Protein AF-A7MG00-F1 (afdb_monomer_lite)

Radius of gyration: 17.55 Å; chains: 1; bounding box: 36×42×56 Å

Secondary structure (DSSP, 8-state):
------------------EE-SEEEESSHHHHHHHHHHHHTT-HHHHHHHHHTTSEEEE-SPEE-EEEEE-GGGEEEEEETTE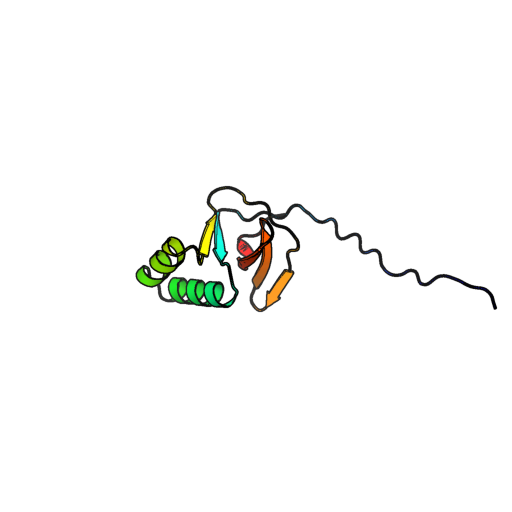EEEEEGGGEE-

Foldseek 3Di:
DDDDDDPPDPPVPPFPFKWFAQFKKFQDPVLQVQCVVCVVVVVVVSNVVCCVVRRMHGHHDIFTWGPWDQDPPQKIWTDHPNGIIITGNVRMDD

pLDDT: mean 86.34, std 18.15, range [40.47, 98.31]

Organism: Cronobacter sakazakii (strain ATCC BAA-894) (NCBI:txid290339)

Structure (mmCIF, N/CA/C/O backbone):
data_AF-A7MG00-F1
#
_entry.id   AF-A7MG00-F1
#
loop_
_atom_site.group_PDB
_atom_site.id
_atom_site.type_symbol
_atom_site.label_atom_id
_atom_site.label_alt_id
_atom_site.label_comp_id
_atom_site.label_asym_id
_atom_site.label_entity_id
_atom_site.label_seq_id
_atom_site.pdbx_PDB_ins_code
_atom_site.Cartn_x
_atom_site.Cartn_y
_atom_site.Cartn_z
_atom_site.occupancy
_atom_site.B_iso_or_equiv
_atom_site.auth_seq_id
_atom_site.auth_comp_id
_atom_site.auth_asym_id
_atom_site.auth_atom_id
_atom_site.pdbx_PDB_model_num
ATOM 1 N N . MET A 1 1 ? 20.389 -29.858 -43.587 1.00 49.22 1 MET A N 1
ATOM 2 C CA . MET A 1 1 ? 21.184 -29.025 -42.655 1.00 49.22 1 MET A CA 1
ATOM 3 C C . MET A 1 1 ? 21.450 -27.651 -43.261 1.00 49.22 1 MET A C 1
ATOM 5 O O . MET A 1 1 ? 22.230 -27.571 -44.198 1.00 49.22 1 MET A O 1
ATOM 9 N N . LYS A 1 2 ? 20.799 -26.609 -42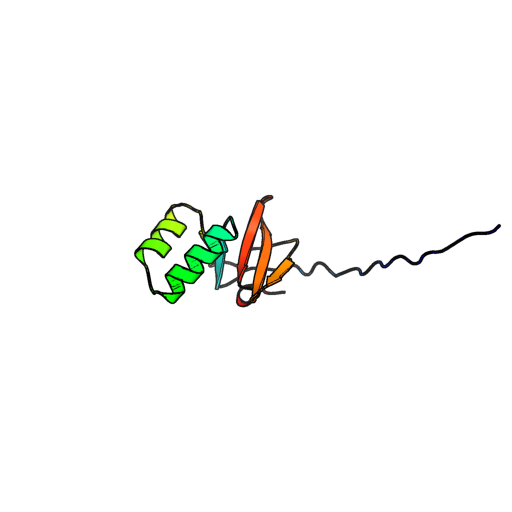.729 1.00 40.47 2 LYS A N 1
ATOM 10 C CA . LYS A 1 2 ? 21.172 -25.172 -42.686 1.00 40.47 2 LYS A CA 1
ATOM 11 C C . LYS A 1 2 ? 19.871 -24.430 -42.339 1.00 40.47 2 LYS A C 1
ATOM 13 O O . LYS A 1 2 ? 18.970 -24.393 -43.156 1.00 40.47 2 LYS A O 1
ATOM 18 N N . LYS A 1 3 ? 19.600 -24.234 -41.049 1.00 41.91 3 LYS A N 1
ATOM 19 C CA . LYS A 1 3 ? 20.065 -23.127 -40.192 1.00 41.91 3 LYS A CA 1
ATOM 20 C C . LYS A 1 3 ? 19.158 -21.899 -40.347 1.00 41.91 3 LYS A C 1
ATOM 22 O O . LYS A 1 3 ? 19.216 -21.256 -41.383 1.00 41.91 3 LYS A O 1
ATOM 27 N N . LEU A 1 4 ? 18.524 -21.557 -39.216 1.00 47.75 4 LEU A N 1
ATOM 28 C CA . LEU A 1 4 ? 18.214 -20.198 -38.745 1.00 47.75 4 LEU A CA 1
ATOM 29 C C . LEU A 1 4 ? 17.028 -19.485 -39.449 1.00 47.75 4 LEU A C 1
ATOM 31 O O . LEU A 1 4 ? 16.929 -19.520 -40.661 1.00 47.75 4 LEU A O 1
ATOM 35 N N . LEU A 1 5 ? 16.083 -18.817 -38.774 1.00 49.66 5 LEU A N 1
ATOM 36 C CA . LEU A 1 5 ? 16.063 -18.253 -37.421 1.00 49.66 5 LEU A CA 1
ATOM 37 C C . LEU A 1 5 ? 14.670 -18.367 -36.783 1.00 49.66 5 LEU A C 1
ATOM 39 O O . LEU A 1 5 ? 13.672 -17.989 -37.391 1.00 49.66 5 LEU A O 1
ATOM 43 N N . LEU A 1 6 ? 14.629 -18.786 -35.513 1.00 49.19 6 LEU A N 1
ATOM 44 C CA . LEU A 1 6 ? 13.558 -18.384 -34.608 1.00 49.19 6 LEU A CA 1
ATOM 45 C C . LEU A 1 6 ? 13.674 -16.866 -34.407 1.00 49.19 6 LEU A C 1
ATOM 47 O O . LEU A 1 6 ? 14.580 -16.401 -33.716 1.00 49.19 6 LEU A O 1
ATOM 51 N N . ALA A 1 7 ? 12.759 -16.099 -34.989 1.00 49.81 7 ALA A N 1
ATOM 52 C CA . ALA A 1 7 ? 12.524 -14.724 -34.575 1.00 49.81 7 ALA A CA 1
ATOM 53 C C . ALA A 1 7 ? 11.742 -14.755 -33.252 1.00 49.81 7 ALA A C 1
ATOM 55 O O . ALA A 1 7 ? 10.518 -14.638 -33.227 1.00 49.81 7 ALA A O 1
ATOM 56 N N . VAL A 1 8 ? 12.446 -14.990 -32.142 1.00 53.97 8 VAL A N 1
ATOM 57 C CA . VAL A 1 8 ? 11.881 -14.782 -30.806 1.00 53.97 8 VAL A CA 1
ATOM 58 C C . VAL A 1 8 ? 11.774 -13.277 -30.586 1.00 53.97 8 VAL A C 1
ATOM 60 O O . VAL A 1 8 ? 12.772 -12.594 -30.379 1.00 53.97 8 VAL A O 1
ATOM 63 N N . LEU A 1 9 ? 10.543 -12.784 -30.723 1.00 51.94 9 LEU A N 1
ATOM 64 C CA . LEU A 1 9 ? 9.885 -11.816 -29.844 1.00 51.94 9 LEU A CA 1
ATOM 65 C C . LEU A 1 9 ? 10.832 -10.970 -28.977 1.00 51.94 9 LEU A C 1
ATOM 67 O O . LEU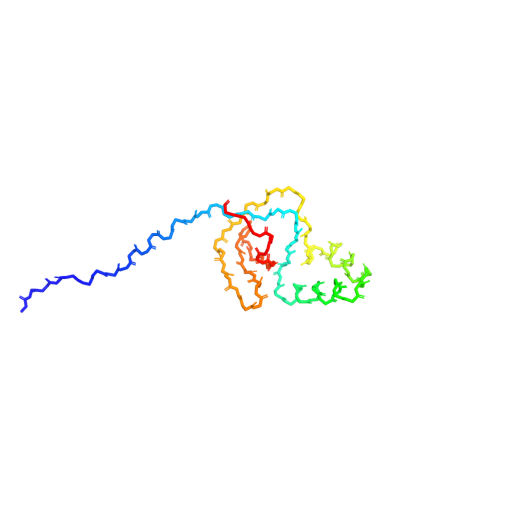 A 1 9 ? 10.984 -11.218 -27.785 1.00 51.94 9 LEU A O 1
ATOM 71 N N . PHE A 1 10 ? 11.369 -9.895 -29.545 1.00 46.44 10 PHE A N 1
ATOM 72 C CA . PHE A 1 10 ? 11.624 -8.699 -28.751 1.00 46.44 10 PHE A CA 1
ATOM 73 C C . PHE A 1 10 ? 10.394 -7.808 -28.882 1.00 46.44 10 PHE A C 1
ATOM 75 O O . PHE A 1 10 ? 10.366 -6.862 -29.666 1.00 46.44 10 PHE A O 1
ATOM 82 N N . MET A 1 11 ? 9.356 -8.121 -28.099 1.00 45.72 11 MET A N 1
ATOM 83 C CA . MET A 1 11 ? 8.489 -7.055 -27.612 1.00 45.72 11 MET A CA 1
ATOM 84 C C . MET A 1 11 ? 9.385 -6.182 -26.738 1.00 45.72 11 MET A C 1
ATOM 86 O O . MET A 1 11 ? 9.550 -6.425 -25.546 1.00 45.72 11 MET A O 1
ATOM 90 N N . ALA A 1 12 ? 10.031 -5.200 -27.361 1.00 44.19 12 ALA A N 1
ATOM 91 C CA . ALA A 1 12 ? 10.522 -4.031 -26.668 1.00 44.19 12 ALA A CA 1
ATOM 92 C C . ALA A 1 12 ? 9.282 -3.313 -26.124 1.00 44.19 12 ALA A C 1
ATOM 94 O O . ALA A 1 12 ? 8.775 -2.372 -26.728 1.00 44.19 12 ALA A O 1
ATOM 95 N N . GLY A 1 13 ? 8.739 -3.820 -25.015 1.00 40.78 13 GLY A N 1
ATOM 96 C CA . GLY A 1 13 ? 7.886 -3.023 -24.160 1.00 40.78 13 GLY A CA 1
ATOM 97 C C . GLY A 1 13 ? 8.763 -1.869 -23.725 1.00 40.78 13 GLY A C 1
ATOM 98 O O . GLY A 1 13 ? 9.702 -2.062 -22.954 1.00 40.78 13 GLY A O 1
ATOM 99 N N . SER A 1 14 ? 8.540 -0.695 -24.308 1.00 44.97 14 SER A N 1
ATOM 100 C CA . SER A 1 14 ? 9.079 0.543 -23.778 1.00 44.97 14 SER A CA 1
ATOM 101 C C . SER A 1 14 ? 8.737 0.537 -22.297 1.00 44.97 14 SER A C 1
ATOM 103 O O . SER A 1 14 ? 7.557 0.602 -21.955 1.00 44.97 14 SER A O 1
ATOM 105 N N . SER A 1 15 ? 9.739 0.372 -21.434 1.00 50.22 15 SER A N 1
ATOM 106 C CA . SER A 1 15 ? 9.568 0.526 -19.995 1.00 50.22 15 SER A CA 1
ATOM 107 C C . SER A 1 15 ? 9.272 2.004 -19.773 1.00 50.22 15 SER A C 1
ATOM 109 O O . SER A 1 15 ? 10.181 2.791 -19.515 1.00 50.22 15 SER A O 1
ATOM 111 N N . GLN A 1 16 ? 8.020 2.402 -20.003 1.00 56.72 16 GLN A N 1
ATOM 112 C CA . GLN A 1 16 ? 7.531 3.726 -19.664 1.00 56.72 16 GLN A CA 1
ATOM 113 C C . GLN A 1 16 ? 7.784 3.918 -18.176 1.00 56.72 16 GLN A C 1
ATOM 115 O O . GLN A 1 16 ? 7.697 2.976 -17.379 1.00 56.72 16 GLN A O 1
ATOM 120 N N . ALA A 1 17 ? 8.258 5.111 -17.838 1.00 66.31 17 ALA A N 1
ATOM 121 C CA . ALA A 1 17 ? 8.649 5.434 -16.485 1.00 66.31 17 ALA A CA 1
ATOM 122 C C . ALA A 1 17 ? 7.377 5.585 -15.654 1.00 66.31 17 ALA A C 1
ATOM 124 O O . ALA A 1 17 ? 6.871 6.686 -15.491 1.00 66.31 17 ALA A O 1
ATOM 125 N N . ALA A 1 18 ? 6.873 4.472 -15.133 1.00 88.69 18 ALA A N 1
ATOM 126 C CA . ALA A 1 18 ? 5.667 4.493 -14.339 1.00 88.69 18 ALA A CA 1
ATOM 127 C C . ALA A 1 18 ? 5.910 5.230 -13.015 1.00 88.69 18 ALA A C 1
ATOM 129 O O . ALA A 1 18 ? 6.970 5.117 -12.382 1.00 88.69 18 ALA A O 1
ATOM 130 N N . THR A 1 19 ? 4.908 5.984 -12.583 1.00 94.00 19 THR A N 1
ATOM 131 C CA . THR A 1 19 ? 4.915 6.687 -11.301 1.00 94.00 19 THR A CA 1
ATOM 132 C C . THR A 1 19 ? 3.667 6.371 -10.493 1.00 94.00 19 THR A C 1
ATOM 134 O O . THR A 1 19 ? 2.616 6.063 -11.048 1.00 94.00 19 THR A O 1
ATOM 137 N N . ILE A 1 20 ? 3.781 6.456 -9.168 1.00 93.75 20 ILE A N 1
ATOM 138 C CA . ILE A 1 20 ? 2.631 6.543 -8.263 1.00 93.75 20 ILE A CA 1
ATOM 139 C C . ILE A 1 20 ? 2.455 8.004 -7.874 1.00 93.75 20 ILE A C 1
ATOM 141 O O . ILE A 1 20 ? 3.422 8.647 -7.473 1.00 93.75 20 ILE A O 1
ATOM 145 N N . SER A 1 21 ? 1.232 8.518 -7.973 1.00 87.94 21 SER A N 1
ATOM 146 C CA 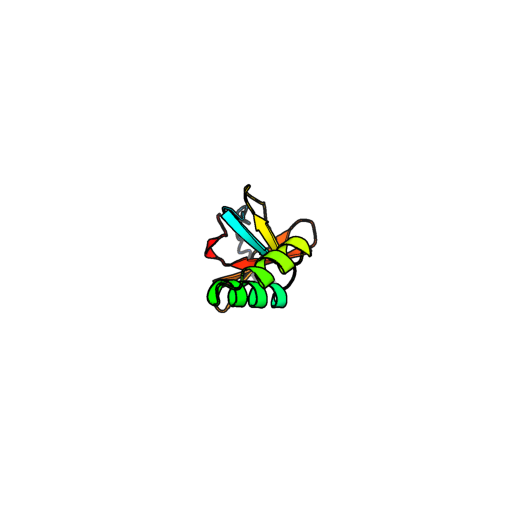. SER A 1 21 ? 0.876 9.876 -7.549 1.00 87.94 21 SER A CA 1
ATOM 147 C C . SER A 1 21 ? -0.479 9.866 -6.846 1.00 87.94 21 SER A C 1
ATOM 149 O O . SER A 1 21 ? -1.397 9.180 -7.299 1.00 87.94 21 SER A O 1
ATOM 151 N N . ASN A 1 22 ? -0.605 10.646 -5.764 1.00 88.88 22 ASN A N 1
ATOM 152 C CA . ASN A 1 22 ? -1.846 10.820 -5.001 1.00 88.88 22 ASN A CA 1
ATOM 153 C C . ASN A 1 22 ? -2.477 9.481 -4.585 1.00 88.88 22 ASN A C 1
ATOM 155 O O . ASN A 1 22 ? -3.657 9.221 -4.831 1.00 88.88 22 ASN A O 1
ATOM 159 N N . GLY A 1 23 ? -1.662 8.605 -3.997 1.00 93.56 23 GLY A N 1
ATOM 160 C CA . GLY A 1 23 ? -2.052 7.233 -3.691 1.00 93.56 23 GLY A CA 1
ATOM 161 C C . GLY A 1 23 ? -1.324 6.667 -2.482 1.00 93.56 23 GLY A C 1
ATOM 162 O O . GLY A 1 23 ? -0.852 7.394 -1.611 1.00 93.56 23 GLY A O 1
ATOM 163 N N . PHE A 1 24 ? -1.228 5.345 -2.427 1.00 96.44 24 PHE A N 1
ATOM 164 C CA . PHE A 1 24 ? -0.443 4.646 -1.418 1.00 96.44 24 PHE A CA 1
ATOM 165 C C . PHE A 1 24 ? 0.145 3.368 -2.003 1.00 96.44 24 PHE A C 1
ATOM 167 O O . PHE A 1 24 ? -0.326 2.872 -3.027 1.00 96.44 24 PHE A O 1
ATOM 174 N N . TYR A 1 25 ? 1.131 2.797 -1.331 1.00 97.19 25 TYR A N 1
ATOM 175 C CA . TYR A 1 25 ? 1.553 1.425 -1.575 1.00 97.19 25 TYR A CA 1
ATOM 176 C C . TYR A 1 25 ? 1.796 0.686 -0.268 1.00 97.19 25 TYR A C 1
ATOM 178 O O . TYR A 1 25 ? 1.907 1.309 0.783 1.00 97.19 25 TYR A O 1
ATOM 186 N N . CYS A 1 26 ? 1.869 -0.637 -0.335 1.00 98.12 26 CYS A N 1
ATOM 187 C CA . CYS A 1 26 ? 2.180 -1.500 0.795 1.00 98.12 26 CYS A CA 1
ATOM 188 C C . CYS A 1 26 ? 3.332 -2.447 0.452 1.00 98.12 26 CYS A C 1
ATOM 190 O O . CYS A 1 26 ? 3.530 -2.795 -0.711 1.00 98.12 26 CYS A O 1
ATOM 192 N N . ASP A 1 27 ? 4.066 -2.878 1.472 1.00 97.19 27 ASP A N 1
ATOM 193 C CA . ASP A 1 27 ? 5.227 -3.782 1.363 1.00 97.19 27 ASP A CA 1
ATOM 194 C C . ASP A 1 27 ? 4.860 -5.231 0.980 1.00 97.19 27 ASP A C 1
ATOM 196 O O . ASP A 1 27 ? 5.707 -6.054 0.637 1.00 97.19 27 ASP A O 1
ATOM 200 N N . SER A 1 28 ? 3.575 -5.573 1.057 1.00 97.50 28 SER A N 1
ATOM 201 C CA . SER A 1 28 ? 3.065 -6.913 0.813 1.00 97.50 28 SER A CA 1
ATOM 202 C C . SER A 1 28 ? 1.621 -6.868 0.338 1.00 97.50 28 SER A C 1
ATOM 204 O O . SER A 1 28 ? 0.827 -6.010 0.738 1.00 97.50 28 SER A O 1
ATOM 206 N N . TYR A 1 29 ? 1.244 -7.862 -0.464 1.00 96.50 29 TYR A N 1
ATOM 207 C CA . TYR A 1 29 ? -0.134 -8.022 -0.921 1.00 96.50 29 TYR A CA 1
ATOM 208 C C . TYR A 1 29 ? -1.119 -8.179 0.250 1.00 96.50 29 TYR A C 1
ATOM 210 O O . TYR A 1 29 ? -2.212 -7.620 0.238 1.00 96.50 29 TYR A O 1
ATOM 218 N N . GLY A 1 30 ? -0.716 -8.878 1.317 1.00 97.81 30 GLY A N 1
ATOM 219 C CA . GLY A 1 30 ? -1.535 -9.016 2.523 1.00 97.81 30 GLY A CA 1
ATOM 220 C C . GLY A 1 30 ? -1.804 -7.678 3.219 1.00 97.81 30 GLY A C 1
ATOM 221 O O . GLY A 1 30 ? -2.921 -7.445 3.685 1.00 97.81 30 GLY A O 1
ATOM 222 N N . ASN A 1 31 ? -0.815 -6.782 3.263 1.00 98.31 31 ASN A N 1
ATOM 223 C CA . ASN A 1 31 ? -1.008 -5.436 3.796 1.00 98.31 31 ASN A CA 1
ATOM 224 C C . ASN A 1 31 ? -1.842 -4.568 2.846 1.00 98.31 31 ASN A C 1
ATOM 226 O O . ASN A 1 31 ? -2.720 -3.857 3.321 1.00 98.31 31 ASN A O 1
ATOM 230 N N . LEU A 1 32 ? -1.702 -4.706 1.524 1.00 97.94 32 LEU A N 1
ATOM 231 C CA . LEU A 1 32 ? -2.628 -4.065 0.583 1.00 97.94 32 LEU A CA 1
ATOM 232 C C . LEU A 1 32 ? -4.085 -4.469 0.869 1.00 97.94 32 LEU A C 1
ATOM 234 O O . LEU A 1 32 ? -4.934 -3.601 1.054 1.00 97.94 32 LEU A O 1
ATOM 238 N N . MET A 1 33 ? -4.373 -5.767 1.000 1.00 97.44 33 MET A N 1
ATOM 239 C CA . MET A 1 33 ? -5.737 -6.246 1.265 1.00 97.44 33 MET A CA 1
ATOM 240 C C . MET A 1 33 ? -6.298 -5.746 2.600 1.00 97.44 33 MET A C 1
ATOM 242 O O . MET A 1 33 ? -7.468 -5.370 2.678 1.00 97.44 33 MET A O 1
ATOM 246 N N . LYS A 1 34 ? -5.469 -5.686 3.649 1.00 98.12 34 LYS A N 1
ATOM 247 C CA . LYS A 1 34 ? -5.866 -5.105 4.941 1.00 98.12 34 LYS A CA 1
ATOM 248 C C . LYS A 1 34 ? -6.177 -3.613 4.826 1.00 98.12 34 LYS A C 1
ATOM 250 O O . LYS A 1 34 ? -7.179 -3.174 5.383 1.00 98.12 34 LYS A O 1
ATOM 255 N N . MET A 1 35 ? -5.360 -2.854 4.092 1.00 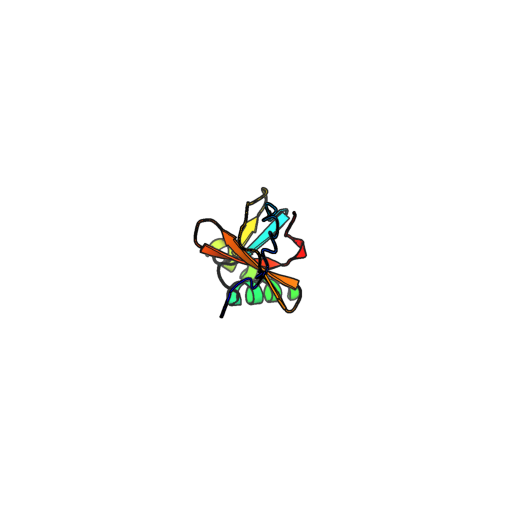97.81 35 MET A N 1
ATOM 256 C CA . MET A 1 35 ? -5.579 -1.423 3.874 1.00 97.81 35 MET A CA 1
ATOM 257 C C . MET A 1 35 ? -6.874 -1.184 3.091 1.00 97.81 35 MET A C 1
ATOM 259 O O . MET A 1 35 ? -7.694 -0.373 3.506 1.00 97.81 35 MET A O 1
ATOM 263 N N . ILE A 1 36 ? -7.113 -1.941 2.016 1.00 96.62 36 ILE A N 1
ATOM 264 C CA . ILE A 1 36 ? -8.358 -1.863 1.237 1.00 96.62 36 ILE A CA 1
ATOM 265 C C . ILE A 1 36 ? -9.575 -2.206 2.099 1.00 96.62 36 ILE A C 1
ATOM 267 O O . ILE A 1 36 ? -10.568 -1.479 2.065 1.00 96.62 36 ILE A O 1
ATOM 271 N N . SER A 1 37 ? -9.493 -3.262 2.915 1.00 97.56 37 SER A N 1
ATOM 272 C CA . SER A 1 37 ? -10.558 -3.604 3.859 1.00 97.56 37 SER A CA 1
ATOM 273 C C . SER A 1 37 ? -10.829 -2.447 4.820 1.00 97.56 37 SER A C 1
ATOM 275 O O . SER A 1 37 ? -11.981 -2.047 4.958 1.00 97.56 37 SER A O 1
ATOM 277 N N . ALA A 1 38 ? -9.788 -1.871 5.427 1.00 97.94 38 ALA A N 1
ATOM 278 C CA . ALA A 1 38 ? -9.920 -0.758 6.362 1.00 97.94 38 ALA A CA 1
ATOM 279 C C . ALA A 1 38 ? -10.515 0.497 5.704 1.00 97.94 38 ALA A C 1
ATOM 281 O O . ALA A 1 38 ? -11.385 1.134 6.292 1.00 97.94 38 ALA A O 1
ATOM 282 N N . ILE A 1 39 ? -10.120 0.818 4.467 1.00 95.75 39 ILE A N 1
ATOM 283 C CA . ILE A 1 39 ? -10.725 1.900 3.676 1.00 95.75 39 ILE A CA 1
ATOM 284 C C . ILE A 1 39 ? -12.215 1.614 3.447 1.00 95.75 39 ILE A C 1
ATOM 286 O O . ILE A 1 39 ? -13.051 2.478 3.699 1.00 95.75 39 ILE A O 1
ATOM 290 N N . SER A 1 40 ? -12.563 0.394 3.022 1.00 96.50 40 SER A N 1
ATOM 291 C CA . SER A 1 40 ? -13.950 0.017 2.717 1.00 96.50 40 SER A CA 1
ATOM 292 C C . SER A 1 40 ? -14.874 0.046 3.939 1.00 96.50 40 SER A C 1
ATOM 294 O O . SER A 1 40 ? -16.058 0.348 3.808 1.00 96.50 40 SER A O 1
ATOM 296 N N . THR A 1 41 ? -14.335 -0.222 5.132 1.00 98.06 41 THR A N 1
ATOM 297 C CA . THR A 1 41 ? -15.072 -0.182 6.402 1.00 98.06 41 THR A CA 1
ATOM 298 C C . THR A 1 41 ? -14.890 1.133 7.160 1.00 98.06 41 THR A C 1
ATOM 300 O O . THR A 1 41 ? -15.369 1.248 8.286 1.00 98.06 41 THR A O 1
ATOM 303 N N . ASN A 1 42 ? -14.194 2.116 6.575 1.00 97.31 42 ASN A N 1
ATOM 304 C CA . ASN A 1 42 ? -13.826 3.384 7.211 1.00 97.31 42 ASN A CA 1
ATOM 305 C C . ASN A 1 42 ? -13.126 3.213 8.584 1.00 97.31 42 ASN A C 1
ATOM 307 O O . ASN A 1 42 ? -13.319 4.004 9.508 1.00 97.31 42 ASN A O 1
ATOM 311 N N . ASP A 1 43 ? -12.304 2.170 8.734 1.00 98.12 43 ASP A N 1
ATOM 312 C CA . ASP A 1 43 ? -11.545 1.886 9.956 1.00 98.12 43 ASP A CA 1
ATOM 313 C C . ASP A 1 43 ? -10.246 2.703 9.992 1.00 98.12 43 ASP A C 1
ATOM 315 O O . ASP A 1 43 ? -9.156 2.257 9.618 1.00 98.12 43 ASP A O 1
ATOM 319 N N . GLN A 1 44 ? -10.369 3.945 10.459 1.00 97.19 44 GLN A N 1
ATOM 320 C CA . GLN A 1 44 ? -9.243 4.873 10.573 1.00 97.19 44 GLN A CA 1
ATOM 321 C C . GLN A 1 44 ? -8.156 4.396 11.543 1.00 97.19 44 GLN A C 1
ATOM 323 O O . GLN A 1 44 ? -6.984 4.733 11.360 1.00 97.19 44 GLN A O 1
ATOM 328 N N . GLY A 1 45 ? -8.516 3.595 12.551 1.00 98.06 45 GLY A N 1
ATOM 329 C CA . GLY A 1 45 ? -7.564 3.057 13.517 1.00 98.06 45 GLY A CA 1
ATOM 330 C C . GLY A 1 45 ? -6.586 2.091 12.856 1.00 98.06 45 GLY A C 1
ATOM 331 O O . GLY A 1 45 ? -5.372 2.203 13.052 1.00 98.06 45 GLY A O 1
ATOM 332 N N . VAL A 1 46 ? -7.102 1.185 12.022 1.00 97.56 46 VAL A N 1
ATOM 333 C CA . VAL A 1 46 ? -6.277 0.253 11.245 1.00 97.56 46 VAL A CA 1
ATOM 334 C C . VAL A 1 46 ? -5.454 0.994 10.195 1.00 97.56 46 VAL A C 1
ATOM 336 O O . VAL A 1 46 ? -4.242 0.776 10.139 1.00 97.56 46 VAL A O 1
ATOM 339 N N . MET A 1 47 ? -6.059 1.914 9.434 1.00 97.94 47 MET A N 1
ATOM 340 C CA . MET A 1 47 ? -5.335 2.703 8.424 1.00 97.94 47 MET A CA 1
ATOM 341 C C . MET A 1 47 ? -4.131 3.433 9.039 1.00 97.94 47 MET A C 1
ATOM 343 O O . MET A 1 47 ? -2.998 3.276 8.579 1.00 97.94 47 MET A O 1
ATOM 347 N N . LEU A 1 48 ? -4.342 4.160 10.144 1.00 97.50 48 LEU A N 1
ATOM 348 C CA . LEU A 1 48 ? -3.278 4.903 10.821 1.00 97.50 48 LEU A CA 1
ATOM 349 C C . LEU A 1 48 ? -2.201 3.980 11.401 1.00 97.50 48 LEU A C 1
ATOM 351 O O . LEU A 1 48 ? -1.014 4.301 11.340 1.00 97.50 48 LEU A O 1
ATOM 355 N N . LYS A 1 49 ? -2.595 2.833 11.968 1.00 97.94 49 LYS A N 1
ATOM 356 C CA . LYS A 1 49 ? -1.652 1.845 12.505 1.00 97.94 49 LYS A CA 1
ATOM 357 C C . LYS A 1 49 ? -0.730 1.304 11.413 1.00 97.94 49 LYS A C 1
ATOM 359 O O . LYS A 1 49 ? 0.463 1.161 11.658 1.00 97.94 49 LYS A O 1
ATOM 364 N N . MET A 1 50 ? -1.267 1.027 10.227 1.00 98.19 50 MET A N 1
ATOM 365 C CA . MET A 1 50 ? -0.497 0.498 9.099 1.00 98.19 50 MET A CA 1
ATOM 366 C C . MET A 1 50 ? 0.479 1.527 8.531 1.00 98.19 50 MET A C 1
ATOM 368 O O . MET A 1 50 ? 1.626 1.174 8.269 1.00 98.19 50 MET A O 1
ATOM 372 N N . VAL A 1 51 ? 0.057 2.794 8.424 1.00 96.94 51 VAL A N 1
ATOM 373 C CA . VAL A 1 51 ? 0.942 3.892 8.001 1.00 96.94 51 VAL A CA 1
ATOM 374 C C . VAL A 1 51 ? 2.068 4.114 9.009 1.00 96.94 51 VAL A C 1
ATOM 376 O O . VAL A 1 51 ? 3.237 4.152 8.639 1.00 96.94 51 VAL A O 1
ATOM 379 N N . L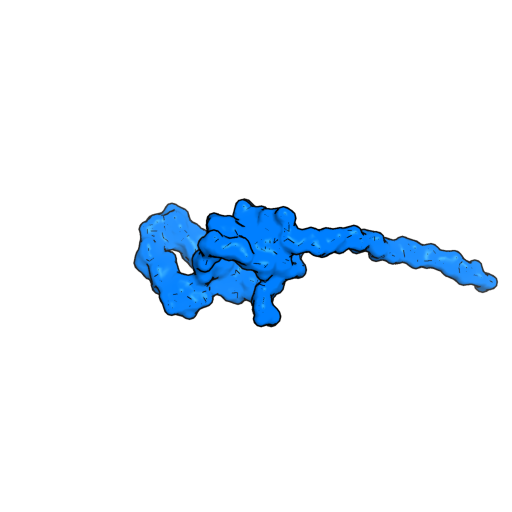YS A 1 52 ? 1.750 4.176 10.308 1.00 96.94 52 LYS A N 1
ATOM 380 C CA . LYS A 1 52 ? 2.761 4.342 11.368 1.00 96.94 52 LYS A CA 1
ATOM 381 C C . LYS A 1 52 ? 3.751 3.180 11.451 1.00 96.94 52 LYS A C 1
ATOM 383 O O . LYS A 1 52 ? 4.887 3.390 11.860 1.00 96.94 52 LYS A O 1
ATOM 388 N N . ALA A 1 53 ? 3.319 1.970 11.101 1.00 96.88 53 ALA A N 1
ATOM 389 C CA . ALA A 1 53 ? 4.175 0.790 11.074 1.00 96.88 53 ALA A CA 1
ATOM 390 C C . ALA A 1 53 ? 5.054 0.699 9.812 1.00 96.88 53 ALA A C 1
ATOM 392 O O . ALA A 1 53 ? 5.878 -0.206 9.732 1.00 96.88 53 ALA A O 1
ATOM 393 N N . GLY A 1 54 ? 4.863 1.577 8.820 1.00 96.00 54 GLY A N 1
ATOM 394 C CA . GLY A 1 54 ? 5.548 1.507 7.525 1.00 96.00 54 GLY A CA 1
ATOM 395 C C . GLY A 1 54 ? 5.041 0.395 6.600 1.00 96.00 54 GLY A C 1
ATOM 396 O O . GLY A 1 54 ? 5.502 0.286 5.471 1.00 96.00 54 GLY A O 1
ATOM 397 N N . SER A 1 55 ? 4.057 -0.399 7.038 1.00 97.31 55 SER A N 1
ATOM 398 C CA . SER A 1 55 ? 3.460 -1.482 6.245 1.00 97.31 55 SER A CA 1
ATOM 399 C C . SER A 1 55 ? 2.739 -0.980 4.995 1.00 97.31 55 SER A C 1
ATOM 401 O O . SER A 1 55 ? 2.621 -1.709 4.010 1.00 97.31 55 SER A O 1
ATOM 403 N N . CYS A 1 56 ? 2.243 0.258 5.045 1.00 97.81 56 CYS A N 1
ATOM 404 C CA . CYS A 1 56 ? 1.801 1.002 3.877 1.00 97.81 56 CYS A CA 1
ATOM 405 C C . CYS A 1 56 ? 2.264 2.456 3.979 1.00 97.81 56 CYS A C 1
ATOM 407 O O . CYS A 1 56 ? 2.324 3.016 5.069 1.00 97.81 56 CYS A O 1
ATOM 409 N N . VAL A 1 57 ? 2.551 3.076 2.842 1.00 96.56 57 VAL A N 1
ATOM 410 C CA . VAL A 1 57 ? 3.086 4.434 2.738 1.00 96.56 57 VAL A CA 1
ATOM 411 C C . VAL A 1 57 ? 2.201 5.243 1.800 1.00 96.56 57 VAL A C 1
ATOM 413 O O . VAL A 1 57 ? 1.862 4.784 0.708 1.00 96.56 57 VAL A O 1
ATOM 416 N N . THR A 1 58 ? 1.811 6.443 2.228 1.00 95.75 58 THR A N 1
ATOM 417 C CA . THR A 1 58 ? 1.108 7.419 1.389 1.00 95.75 58 THR A CA 1
ATOM 418 C C . THR A 1 58 ? 2.093 8.107 0.451 1.00 95.75 58 THR A C 1
ATOM 420 O O . THR A 1 58 ? 3.189 8.486 0.857 1.00 95.75 58 THR A O 1
ATOM 423 N N . VAL A 1 59 ? 1.699 8.275 -0.807 1.00 94.62 59 VAL A N 1
ATOM 424 C CA . VAL A 1 59 ? 2.513 8.887 -1.859 1.00 94.62 59 VAL A CA 1
ATOM 425 C C . VAL A 1 59 ? 1.887 10.224 -2.234 1.00 94.62 59 VAL A C 1
ATOM 427 O O . VAL A 1 59 ? 0.900 10.269 -2.973 1.00 94.62 59 VAL A O 1
ATOM 430 N N . GLU A 1 60 ? 2.453 11.297 -1.687 1.00 89.19 60 GLU A N 1
ATOM 431 C CA . GLU A 1 60 ? 2.039 12.680 -1.959 1.00 89.19 60 GLU A CA 1
ATOM 432 C C . GLU A 1 60 ? 2.761 13.232 -3.195 1.00 89.19 60 GLU A C 1
ATOM 434 O O . GLU A 1 60 ? 2.128 13.758 -4.107 1.00 89.19 60 GLU A O 1
ATOM 439 N N . GLU A 1 61 ? 4.075 13.012 -3.274 1.00 90.19 61 GLU A N 1
ATOM 440 C CA . GLU A 1 61 ? 4.903 13.390 -4.421 1.00 90.19 61 GLU A CA 1
ATOM 441 C C . GLU A 1 61 ? 5.087 12.215 -5.395 1.00 90.19 61 GLU A C 1
ATOM 443 O O . GLU A 1 61 ? 5.186 11.069 -4.946 1.00 90.19 61 GLU A O 1
ATOM 448 N N . PRO A 1 62 ? 5.177 12.460 -6.719 1.00 92.38 62 PRO A N 1
ATOM 449 C CA . PRO A 1 62 ? 5.357 11.403 -7.708 1.00 92.38 62 PRO A CA 1
ATOM 450 C C . PRO A 1 62 ? 6.549 10.490 -7.401 1.00 92.38 62 PRO A C 1
ATOM 452 O O . PRO A 1 62 ? 7.713 10.897 -7.437 1.00 92.38 62 PRO A O 1
ATOM 455 N N . MET A 1 63 ? 6.258 9.217 -7.150 1.00 94.06 63 MET A N 1
ATOM 456 C CA . MET A 1 63 ? 7.255 8.198 -6.846 1.00 94.06 63 MET A CA 1
ATOM 457 C C . MET A 1 63 ? 7.507 7.335 -8.078 1.00 94.06 63 MET A C 1
ATOM 459 O O . MET A 1 63 ? 6.588 6.689 -8.576 1.00 94.06 63 MET A O 1
ATOM 463 N N . LYS A 1 64 ? 8.756 7.279 -8.553 1.00 94.62 64 LYS A N 1
ATOM 464 C CA . LYS A 1 64 ? 9.137 6.383 -9.655 1.00 94.62 64 LYS A CA 1
ATOM 465 C C . LYS A 1 64 ? 9.059 4.921 -9.226 1.00 94.62 64 LYS A C 1
ATOM 467 O O . LYS A 1 64 ? 9.557 4.549 -8.159 1.00 94.62 64 LYS A O 1
ATOM 472 N N . ILE A 1 65 ? 8.491 4.104 -10.105 1.00 94.62 65 ILE A N 1
ATOM 473 C CA . ILE A 1 65 ? 8.377 2.657 -9.947 1.00 94.62 65 ILE A CA 1
ATOM 474 C C . ILE A 1 65 ? 8.855 1.939 -11.211 1.00 94.62 65 ILE A C 1
ATOM 476 O O . ILE A 1 65 ? 9.055 2.537 -12.266 1.00 94.62 65 ILE A O 1
ATOM 480 N N . SER A 1 66 ? 9.091 0.641 -11.088 1.00 94.31 66 SER A N 1
ATOM 481 C CA . SER A 1 66 ? 9.620 -0.211 -12.155 1.00 94.31 66 SER A CA 1
ATOM 482 C C . SER A 1 66 ? 8.918 -1.564 -12.158 1.00 94.31 66 SER A C 1
ATOM 484 O O . SER A 1 66 ? 8.197 -1.873 -11.215 1.00 94.31 66 SER A O 1
ATOM 486 N N . ASN A 1 67 ? 9.134 -2.384 -13.192 1.00 92.56 67 ASN A N 1
ATOM 487 C CA . ASN A 1 67 ? 8.654 -3.773 -13.244 1.00 92.56 67 ASN A CA 1
ATOM 488 C C . ASN A 1 67 ? 7.165 -3.927 -12.878 1.00 92.56 67 ASN A C 1
ATOM 490 O O . ASN A 1 67 ? 6.798 -4.838 -12.134 1.00 92.56 67 ASN A O 1
ATOM 494 N N . VAL A 1 68 ? 6.328 -2.998 -13.351 1.00 93.19 68 VAL A N 1
ATOM 495 C CA . VAL A 1 68 ? 4.902 -2.965 -13.018 1.00 93.19 68 VAL A CA 1
ATOM 496 C C . VAL A 1 68 ? 4.220 -4.200 -13.594 1.00 93.19 68 VAL A C 1
ATOM 498 O O . VAL A 1 68 ? 4.306 -4.466 -14.791 1.00 93.19 68 VAL A O 1
ATOM 501 N N . GLN A 1 69 ? 3.529 -4.943 -12.739 1.00 93.75 69 GLN A N 1
ATOM 502 C CA . GLN A 1 69 ? 2.735 -6.106 -13.108 1.00 93.75 69 GLN A CA 1
ATOM 503 C C . GLN A 1 69 ? 1.312 -5.909 -12.606 1.00 93.75 69 GLN A C 1
ATOM 505 O O . GLN A 1 69 ? 1.078 -5.761 -11.405 1.00 93.75 69 GLN A O 1
ATOM 510 N N . VAL A 1 70 ? 0.361 -5.913 -13.535 1.00 91.69 70 VAL A N 1
ATOM 511 C CA . VAL A 1 70 ? -1.065 -5.883 -13.207 1.00 91.69 70 VAL A CA 1
ATOM 512 C C . VAL A 1 70 ? -1.474 -7.252 -12.675 1.00 91.69 70 VAL A C 1
ATOM 514 O O . VAL A 1 70 ? -1.188 -8.281 -13.283 1.00 91.69 70 VAL A O 1
ATOM 517 N N . MET A 1 71 ? -2.118 -7.240 -11.517 1.00 90.88 71 MET A N 1
ATOM 518 C CA . MET A 1 71 ? -2.688 -8.396 -10.839 1.00 90.88 71 MET A CA 1
ATOM 519 C C . MET A 1 71 ? -4.212 -8.401 -11.024 1.00 90.88 71 MET A C 1
ATOM 521 O O . MET A 1 71 ? -4.793 -7.483 -11.612 1.00 90.88 71 MET A O 1
ATOM 525 N N . ASP A 1 72 ? -4.882 -9.417 -10.486 1.00 85.88 72 ASP A N 1
ATOM 526 C CA . ASP A 1 72 ? -6.342 -9.458 -10.479 1.00 85.88 72 ASP A CA 1
ATOM 527 C C . ASP A 1 72 ? -6.950 -8.251 -9.743 1.00 85.88 72 ASP A C 1
ATOM 529 O O . ASP A 1 72 ? -6.335 -7.631 -8.870 1.00 85.88 72 ASP A O 1
ATOM 533 N N . HIS A 1 73 ? -8.196 -7.927 -10.098 1.00 87.19 73 HIS A N 1
ATOM 534 C CA . HIS A 1 73 ? -9.013 -6.902 -9.435 1.00 87.19 73 HIS A CA 1
ATOM 535 C C . HIS A 1 73 ? -8.437 -5.473 -9.451 1.00 87.19 73 HIS A C 1
ATOM 537 O O . HIS A 1 73 ? -8.814 -4.645 -8.625 1.00 87.19 73 HIS A O 1
ATOM 543 N N . GLY A 1 74 ? -7.566 -5.154 -10.414 1.00 90.38 74 GLY A N 1
ATOM 544 C CA . GLY A 1 74 ? -7.008 -3.807 -10.565 1.00 90.38 74 GLY A CA 1
ATOM 545 C C . GLY A 1 74 ? -5.924 -3.479 -9.538 1.00 90.38 74 GLY A C 1
ATOM 546 O O . GLY A 1 74 ? -5.652 -2.304 -9.283 1.00 90.38 74 GLY A O 1
ATOM 547 N N . PHE A 1 75 ? -5.303 -4.495 -8.939 1.00 94.88 75 PHE A N 1
ATOM 548 C CA . PHE A 1 75 ? -4.100 -4.332 -8.131 1.00 94.88 75 PHE A CA 1
ATOM 549 C C . PHE A 1 75 ? -2.846 -4.427 -8.992 1.00 94.88 75 PHE A C 1
ATOM 551 O O . PHE A 1 75 ? -2.866 -4.952 -10.103 1.00 94.88 75 PHE A O 1
ATOM 558 N N . VAL A 1 76 ? -1.740 -3.907 -8.478 1.00 95.69 76 VAL A N 1
ATOM 559 C CA . VAL A 1 76 ? -0.442 -3.962 -9.148 1.00 95.69 76 VAL A CA 1
ATOM 560 C C . VAL A 1 76 ? 0.649 -4.337 -8.159 1.00 95.69 76 VAL A C 1
ATOM 562 O O . VAL A 1 76 ? 0.607 -3.912 -7.002 1.00 95.69 76 VAL A O 1
ATOM 565 N N . SER A 1 77 ? 1.647 -5.080 -8.631 1.00 96.75 77 SER A N 1
ATOM 566 C CA . SER A 1 77 ? 2.961 -5.148 -7.994 1.00 96.75 77 SER A CA 1
ATOM 567 C C . SER A 1 77 ? 3.972 -4.349 -8.813 1.00 96.75 77 SER A C 1
ATOM 569 O O . SER A 1 77 ? 3.818 -4.180 -10.023 1.00 96.75 77 SER A O 1
ATOM 571 N N . PHE A 1 78 ? 4.985 -3.800 -8.154 1.00 96.06 78 PHE A N 1
ATOM 572 C CA . PHE A 1 78 ? 6.021 -2.998 -8.797 1.00 96.06 78 PHE A CA 1
ATOM 573 C C . PHE A 1 78 ? 7.312 -3.024 -7.976 1.00 96.06 78 PHE A C 1
ATOM 575 O O . PHE A 1 78 ? 7.299 -3.321 -6.786 1.00 96.06 78 PHE A O 1
ATOM 582 N N . GLY A 1 79 ? 8.436 -2.690 -8.599 1.00 95.06 79 GLY A N 1
ATOM 583 C CA . GLY A 1 79 ? 9.715 -2.480 -7.928 1.00 95.06 79 GLY A CA 1
ATOM 584 C C . GLY A 1 79 ? 9.909 -1.022 -7.510 1.00 95.06 79 GLY A C 1
ATOM 585 O O . GLY A 1 79 ? 9.743 -0.118 -8.336 1.00 95.06 79 GLY A O 1
ATOM 586 N N . HIS A 1 80 ? 10.319 -0.796 -6.263 1.00 92.12 80 HIS A N 1
ATOM 587 C CA . HIS A 1 80 ? 10.707 0.508 -5.725 1.00 92.12 80 HIS A CA 1
ATOM 588 C C . HIS A 1 80 ? 11.874 0.357 -4.740 1.00 92.12 80 HIS A C 1
ATOM 590 O O . HIS A 1 80 ? 11.801 -0.435 -3.809 1.00 92.12 80 HIS A O 1
ATOM 596 N N . SER A 1 81 ? 12.964 1.106 -4.948 1.00 88.12 81 SER A N 1
ATOM 597 C CA . SER A 1 81 ? 14.142 1.122 -4.057 1.00 88.12 81 SER A CA 1
ATOM 598 C C . SER A 1 81 ? 14.754 -0.258 -3.742 1.00 88.12 81 SER A C 1
ATOM 600 O O . SER A 1 81 ? 15.324 -0.461 -2.677 1.00 88.12 81 SER A O 1
ATOM 602 N N . GLY A 1 82 ? 14.668 -1.209 -4.681 1.00 88.75 82 GLY A N 1
ATOM 603 C CA . GLY A 1 82 ? 15.165 -2.582 -4.504 1.00 88.75 82 GLY A CA 1
ATOM 604 C C . GLY A 1 82 ? 14.172 -3.542 -3.840 1.00 88.75 82 GLY A C 1
ATOM 605 O O . GLY A 1 82 ? 14.469 -4.727 -3.719 1.00 88.75 82 GLY A O 1
ATOM 606 N N . GLU A 1 83 ? 12.987 -3.058 -3.473 1.00 93.12 83 GLU A N 1
ATOM 607 C CA . GLU A 1 83 ? 11.912 -3.833 -2.859 1.00 93.12 83 GLU A CA 1
ATOM 608 C C . GLU A 1 83 ? 10.702 -3.956 -3.794 1.00 93.12 83 GLU A C 1
ATOM 610 O O . GLU A 1 83 ? 10.596 -3.255 -4.807 1.00 93.12 83 GLU A O 1
ATOM 615 N N . VAL A 1 84 ? 9.783 -4.865 -3.459 1.00 95.94 84 VAL A N 1
ATOM 616 C CA . VAL A 1 84 ? 8.503 -5.023 -4.159 1.00 95.94 84 VAL A CA 1
ATOM 617 C C . VAL A 1 84 ? 7.419 -4.289 -3.380 1.00 95.94 84 VAL A C 1
ATOM 619 O O . VAL A 1 84 ? 7.205 -4.563 -2.203 1.00 95.94 84 VAL A O 1
ATOM 622 N N . GLY A 1 85 ? 6.713 -3.388 -4.052 1.00 97.19 85 GLY A N 1
ATOM 623 C CA . GLY A 1 85 ? 5.537 -2.705 -3.535 1.00 97.19 85 GLY A CA 1
ATOM 624 C C . GLY A 1 85 ? 4.258 -3.184 -4.212 1.00 97.19 85 GLY A C 1
ATOM 625 O O . GLY A 1 85 ? 4.275 -3.699 -5.331 1.00 97.19 85 GLY A O 1
ATOM 626 N N . TYR A 1 86 ? 3.137 -2.987 -3.522 1.00 97.81 86 TYR A N 1
ATOM 627 C CA . TYR A 1 86 ? 1.797 -3.328 -3.990 1.00 97.81 86 TYR A CA 1
ATOM 628 C C . TYR A 1 86 ? 0.872 -2.120 -3.877 1.00 97.81 86 TYR A C 1
ATOM 630 O O . TYR A 1 86 ? 0.866 -1.436 -2.855 1.00 97.81 86 TYR A O 1
ATOM 638 N N . SER A 1 87 ? 0.082 -1.849 -4.912 1.00 97.50 87 SER A N 1
ATOM 639 C CA . SER A 1 87 ? -0.849 -0.713 -4.943 1.00 97.50 87 SER A CA 1
ATOM 640 C C . SER A 1 87 ? -2.076 -1.021 -5.809 1.00 97.50 87 SER A C 1
ATOM 642 O O . SER A 1 87 ? -2.269 -2.146 -6.271 1.00 97.50 87 SER A O 1
ATOM 644 N N . VAL A 1 88 ? -2.920 -0.015 -6.019 1.00 95.56 88 VAL A N 1
ATOM 645 C CA . VAL A 1 88 ? -4.078 -0.046 -6.913 1.00 95.56 88 VAL A CA 1
ATOM 646 C C . VAL A 1 88 ? -3.701 0.627 -8.230 1.00 95.56 88 VAL A C 1
ATOM 648 O O . VAL A 1 88 ? -3.133 1.719 -8.235 1.00 95.56 88 VAL A O 1
ATOM 651 N N . GLN A 1 89 ? -4.067 0.007 -9.350 1.00 93.56 89 GLN A N 1
ATOM 652 C CA . GLN A 1 89 ? -3.732 0.453 -10.704 1.00 93.56 89 GLN A CA 1
ATOM 653 C C . GLN A 1 89 ? -4.129 1.912 -10.973 1.00 93.56 89 GLN A C 1
ATOM 655 O O . GLN A 1 89 ? -3.423 2.618 -11.683 1.00 93.56 89 GLN A O 1
ATOM 660 N N . GLN A 1 90 ? -5.217 2.397 -10.366 1.00 92.00 90 GLN A N 1
ATOM 661 C CA . GLN A 1 90 ? -5.695 3.776 -10.534 1.00 92.00 90 GLN A CA 1
ATOM 662 C C . GLN A 1 90 ? -4.672 4.852 -10.117 1.00 92.00 90 GLN A C 1
ATOM 664 O O . GLN A 1 90 ? -4.734 5.987 -10.603 1.00 92.00 90 GLN A O 1
ATOM 669 N N . PHE A 1 91 ? -3.744 4.506 -9.218 1.00 93.38 91 PHE A N 1
ATOM 670 C CA . PHE A 1 91 ? -2.695 5.407 -8.741 1.00 93.38 91 PHE A CA 1
ATOM 671 C C . PHE A 1 91 ? -1.456 5.409 -9.641 1.00 93.38 91 PHE A C 1
ATOM 673 O O . PHE A 1 91 ? -0.594 6.270 -9.468 1.00 93.38 91 PHE A O 1
ATOM 680 N N . ILE A 1 92 ? -1.370 4.477 -10.594 1.00 92.25 92 ILE A N 1
ATOM 681 C CA . ILE A 1 92 ? -0.242 4.359 -11.515 1.00 92.25 92 ILE A CA 1
ATOM 682 C C . ILE A 1 92 ? -0.449 5.298 -12.705 1.00 92.25 92 ILE A C 1
ATOM 684 O O . ILE A 1 92 ? -1.544 5.370 -13.268 1.00 92.25 92 ILE A O 1
ATOM 688 N N . LYS A 1 93 ? 0.601 6.038 -13.064 1.00 89.62 93 LYS A N 1
ATOM 689 C CA . LYS A 1 93 ? 0.666 6.938 -14.224 1.00 89.62 93 LYS A CA 1
ATOM 690 C C . LYS A 1 93 ? 1.844 6.546 -15.111 1.00 89.62 93 LYS A C 1
ATOM 692 O O . LYS A 1 93 ? 2.883 6.168 -14.569 1.00 89.62 93 LYS A O 1
ATOM 697 N N . ASP A 1 94 ? 1.665 6.675 -16.422 1.00 78.25 94 ASP A N 1
ATOM 698 C CA . ASP A 1 94 ? 2.699 6.456 -17.446 1.00 78.25 94 ASP A CA 1
ATOM 699 C C . ASP A 1 94 ? 3.560 7.704 -17.697 1.00 78.25 94 ASP A C 1
ATOM 701 O O . ASP A 1 94 ? 3.038 8.833 -17.515 1.00 78.25 94 ASP A O 1
#

Sequence (94 aa):
MKKLLLAVLFMAGSSQAATISNGFYCDSYGNLMKMISAISTNDQGVMLKMVKAGSCVTVEEPMKISNVQVMDHGFVSFGHSGEVGYSVQQFIKD